Protein AF-A0A6I3FVZ5-F1 (afdb_monomer)

Mean predicted aligned error: 11.3 Å

Radius of gyration: 34.39 Å; Cα contacts (8 Å, |Δi|>4): 129; chains: 1; bounding box: 72×89×91 Å

Secondary structure (DSSP, 8-state):
--------------------------------S-PPPHHHHHHHHHHHHHHHHHHHHHHHHHHHHHHHHHHHHT--S-HHHHHHHHHHHHHHHHHHHHHHHHHHHHHHHTGGGB-HHHHHHHHHHHHHHHHHHHHHTTSSEETTEE--GGG----TTTT-S---GGGGB-

Structure (mmCIF, N/CA/C/O backbone):
data_AF-A0A6I3FVZ5-F1
#
_entry.id   AF-A0A6I3FVZ5-F1
#
loop_
_atom_site.group_PDB
_atom_site.id
_atom_site.type_symbol
_atom_site.label_atom_id
_atom_site.label_alt_id
_atom_site.label_comp_id
_atom_site.label_asym_id
_atom_site.label_entity_id
_atom_site.label_seq_id
_atom_site.pdbx_PDB_ins_code
_atom_site.Cartn_x
_atom_site.Cartn_y
_atom_site.Cartn_z
_atom_site.occupancy
_atom_site.B_iso_or_equiv
_atom_site.auth_seq_id
_atom_site.auth_comp_id
_atom_site.auth_asym_id
_atom_site.auth_atom_id
_atom_site.pdbx_PDB_model_num
ATOM 1 N N . MET A 1 1 ? 46.587 -73.600 -65.437 1.00 35.72 1 MET A N 1
ATOM 2 C CA . MET A 1 1 ? 47.927 -73.764 -64.824 1.00 35.72 1 MET A CA 1
ATOM 3 C C . MET A 1 1 ? 48.457 -72.391 -64.425 1.00 35.72 1 MET A C 1
ATOM 5 O O . MET A 1 1 ? 48.369 -71.508 -65.262 1.00 35.72 1 MET A O 1
ATOM 9 N N . LYS A 1 2 ? 49.009 -72.279 -63.197 1.00 43.81 2 LYS A N 1
ATOM 10 C CA . LYS A 1 2 ? 49.799 -71.167 -62.592 1.00 43.81 2 LYS A CA 1
ATOM 11 C C . LYS A 1 2 ? 49.039 -69.837 -62.401 1.00 43.81 2 LYS A C 1
ATOM 13 O O . LYS A 1 2 ? 48.649 -69.224 -63.376 1.00 43.81 2 LYS A O 1
ATOM 18 N N . SER A 1 3 ? 48.667 -69.364 -61.204 1.00 43.59 3 SER A N 1
ATOM 19 C CA . SER A 1 3 ? 49.347 -69.221 -59.895 1.00 43.59 3 SER A CA 1
ATOM 20 C C . SER A 1 3 ? 50.668 -68.454 -59.944 1.00 43.59 3 SER A C 1
ATOM 22 O O . SER A 1 3 ? 51.649 -69.029 -60.404 1.00 43.59 3 SER A O 1
ATOM 24 N N . THR A 1 4 ? 50.650 -67.215 -59.421 1.00 45.72 4 THR A N 1
ATOM 25 C CA . THR A 1 4 ? 51.595 -66.645 -58.426 1.00 45.72 4 THR A CA 1
ATOM 26 C C . THR A 1 4 ? 51.144 -65.230 -57.997 1.00 45.72 4 THR A C 1
ATOM 28 O O . THR A 1 4 ? 51.042 -64.337 -58.831 1.00 45.72 4 THR A O 1
ATOM 31 N N . LYS A 1 5 ? 50.880 -65.028 -56.694 1.00 46.09 5 LYS A N 1
ATOM 32 C CA . LYS A 1 5 ? 51.015 -63.729 -55.973 1.00 46.09 5 LYS A CA 1
ATOM 33 C C . LYS A 1 5 ? 52.505 -63.587 -55.517 1.00 46.09 5 LYS A C 1
ATOM 35 O O . LYS A 1 5 ? 53.256 -64.489 -55.896 1.00 46.09 5 LYS A O 1
ATOM 40 N N . PRO A 1 6 ? 52.962 -62.688 -54.599 1.00 60.09 6 PRO A N 1
ATOM 41 C CA . PRO A 1 6 ? 52.433 -61.448 -53.969 1.00 60.09 6 PRO A CA 1
ATOM 42 C C . PRO A 1 6 ? 53.530 -60.330 -53.798 1.00 60.09 6 PRO A C 1
ATOM 44 O O . PRO A 1 6 ? 54.598 -60.439 -54.386 1.00 60.09 6 PRO A O 1
ATOM 47 N N . ILE A 1 7 ? 53.286 -59.357 -52.887 1.00 56.84 7 ILE A N 1
ATOM 48 C CA . ILE A 1 7 ? 54.233 -58.533 -52.061 1.00 56.84 7 ILE A CA 1
ATOM 49 C C . ILE A 1 7 ? 54.389 -57.074 -52.547 1.00 56.84 7 ILE A C 1
ATOM 51 O O . ILE A 1 7 ? 54.923 -56.837 -53.619 1.00 56.84 7 ILE A O 1
ATOM 55 N N . TYR A 1 8 ? 53.718 -56.086 -51.931 1.00 46.19 8 TYR A N 1
ATOM 56 C CA . TYR A 1 8 ? 53.975 -55.349 -50.664 1.00 46.19 8 TYR A CA 1
ATOM 57 C C . TYR A 1 8 ? 55.149 -54.356 -50.707 1.00 46.19 8 TYR A C 1
ATOM 59 O O . TYR A 1 8 ? 56.236 -54.711 -51.141 1.00 46.19 8 TYR A O 1
ATOM 67 N N . TRP A 1 9 ? 54.893 -53.187 -50.095 1.00 37.31 9 TRP A N 1
ATOM 68 C CA . TRP A 1 9 ? 55.776 -52.052 -49.766 1.00 37.31 9 TRP A CA 1
ATOM 69 C C . TRP A 1 9 ? 55.799 -50.888 -50.771 1.00 37.31 9 TRP A C 1
ATOM 71 O O . TRP A 1 9 ? 56.452 -50.952 -51.802 1.00 37.31 9 TRP A O 1
ATOM 81 N N . LEU A 1 10 ? 55.155 -49.767 -50.424 1.00 49.06 10 LEU A N 1
ATOM 82 C CA . LEU A 1 10 ? 55.806 -48.625 -49.758 1.00 49.06 10 LEU A CA 1
ATOM 83 C C . LEU A 1 10 ? 54.792 -47.472 -49.578 1.00 49.06 10 LEU A C 1
ATOM 85 O O . LEU A 1 10 ? 54.261 -46.939 -50.541 1.00 49.06 10 LEU A O 1
ATOM 89 N N . LEU A 1 11 ? 54.596 -47.095 -48.312 1.00 46.16 11 LEU A N 1
ATOM 90 C CA . LEU A 1 11 ? 54.579 -45.709 -47.829 1.00 46.16 11 LEU A CA 1
ATOM 91 C C . LEU A 1 11 ? 53.462 -44.754 -48.303 1.00 46.16 11 LEU A C 1
ATOM 93 O O . LEU A 1 11 ? 53.531 -44.132 -49.357 1.00 46.16 11 LEU A O 1
ATOM 97 N N . LEU A 1 12 ? 52.532 -44.495 -47.370 1.00 46.94 12 LEU A N 1
ATOM 98 C CA . LEU A 1 12 ? 52.094 -43.129 -47.031 1.00 46.94 12 LEU A CA 1
ATOM 99 C C . LEU A 1 12 ? 53.276 -42.143 -47.155 1.00 46.94 12 LEU A C 1
ATOM 101 O O . LEU A 1 12 ? 54.343 -42.454 -46.616 1.00 46.94 12 LEU A O 1
ATOM 105 N N . PRO A 1 13 ? 53.102 -40.940 -47.741 1.00 47.38 13 PRO A N 1
ATOM 106 C CA . PRO A 1 13 ? 52.472 -39.880 -46.946 1.00 47.38 13 PRO A CA 1
ATOM 107 C C . PRO A 1 13 ? 51.728 -38.770 -47.725 1.00 47.38 13 PRO A C 1
ATOM 109 O O . PRO A 1 13 ? 51.898 -38.572 -48.920 1.00 47.38 13 PRO A O 1
ATOM 112 N N . ALA A 1 14 ? 51.011 -37.966 -46.935 1.00 43.28 14 ALA A N 1
ATOM 113 C CA . ALA A 1 14 ? 50.827 -36.522 -47.103 1.00 43.28 14 ALA A CA 1
ATOM 114 C C . ALA A 1 14 ? 49.801 -35.986 -48.129 1.00 43.28 14 ALA A C 1
ATOM 116 O O . ALA A 1 14 ? 50.072 -35.815 -49.307 1.00 43.28 14 ALA A O 1
ATOM 117 N N . LEU A 1 15 ? 48.685 -35.540 -47.538 1.00 44.22 15 LEU A N 1
ATOM 118 C CA . LEU A 1 15 ? 48.156 -34.169 -47.613 1.00 44.22 15 LEU A CA 1
ATOM 119 C C . LEU A 1 15 ? 47.551 -33.644 -48.929 1.00 44.22 15 LEU A C 1
ATOM 121 O O . LEU A 1 15 ? 48.229 -33.402 -49.916 1.00 44.22 15 LEU A O 1
ATOM 125 N N . LEU A 1 16 ? 46.283 -33.243 -48.754 1.00 45.75 16 LEU A N 1
ATOM 126 C C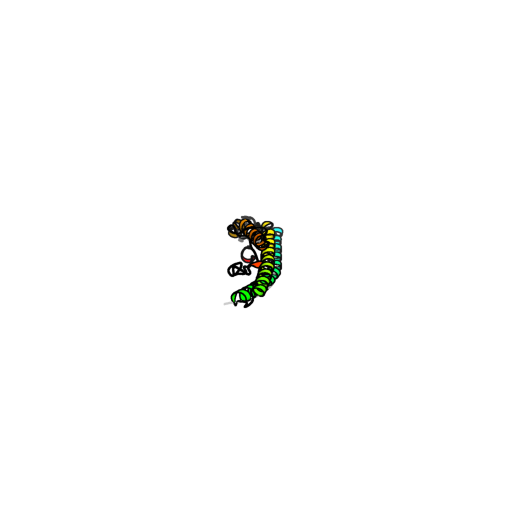A . LEU A 1 16 ? 45.606 -32.083 -49.343 1.00 45.75 16 LEU A CA 1
ATOM 127 C C . LEU A 1 16 ? 45.356 -32.105 -50.849 1.00 45.75 16 LEU A C 1
ATOM 129 O O . LEU A 1 16 ? 46.242 -31.795 -51.628 1.00 45.75 16 LEU A O 1
ATOM 133 N N . LEU A 1 17 ? 44.079 -32.265 -51.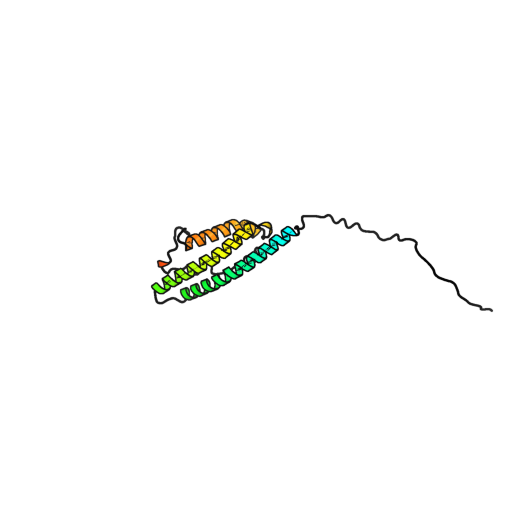214 1.00 50.22 17 LEU A N 1
ATOM 134 C CA . LEU A 1 17 ? 43.404 -31.403 -52.190 1.00 50.22 17 LEU A CA 1
ATOM 135 C C . LEU A 1 17 ? 41.874 -31.467 -51.973 1.00 50.22 17 LEU A C 1
ATOM 137 O O . LEU A 1 17 ? 41.218 -32.439 -52.328 1.00 50.22 17 LEU A O 1
ATOM 141 N N . LEU A 1 18 ? 41.373 -30.415 -51.310 1.00 48.81 18 LEU A N 1
ATOM 142 C CA . LEU A 1 18 ? 40.152 -29.633 -51.590 1.00 48.81 18 LEU A CA 1
ATOM 143 C C . LEU A 1 18 ? 38.846 -30.416 -51.852 1.00 48.81 18 LEU A C 1
ATOM 145 O O . LEU A 1 18 ? 38.656 -30.998 -52.910 1.00 48.81 18 LEU A O 1
ATOM 149 N N . SER A 1 19 ? 37.891 -30.506 -50.920 1.00 47.25 19 SER A N 1
ATOM 150 C CA . SER A 1 19 ? 36.980 -29.442 -50.442 1.00 47.25 19 SER A CA 1
ATOM 151 C C . SER A 1 19 ? 36.277 -28.645 -51.555 1.00 47.25 19 SER A C 1
ATOM 153 O O . SER A 1 19 ? 36.739 -27.580 -51.955 1.00 47.25 19 SER A O 1
ATOM 155 N N . ALA A 1 20 ? 35.104 -29.110 -51.982 1.00 54.16 20 ALA A N 1
ATOM 156 C CA . ALA A 1 20 ? 34.048 -28.260 -52.529 1.00 54.16 20 ALA A CA 1
ATOM 157 C C . ALA A 1 20 ? 32.704 -28.945 -52.263 1.00 54.16 20 ALA A C 1
ATOM 159 O O . ALA A 1 20 ? 32.342 -29.909 -52.930 1.00 54.16 20 ALA A O 1
ATOM 160 N N . GLY A 1 21 ? 31.998 -28.491 -51.228 1.00 51.75 21 GLY A N 1
ATOM 161 C CA . GLY A 1 21 ? 30.703 -29.070 -50.878 1.00 51.75 21 GLY A CA 1
ATOM 162 C C . GLY A 1 21 ? 30.166 -28.728 -49.494 1.00 51.75 21 GLY A C 1
ATOM 163 O O . GLY A 1 21 ? 29.316 -29.453 -48.999 1.00 51.75 21 GLY A O 1
ATOM 164 N N . SER A 1 22 ? 30.626 -27.659 -48.846 1.00 48.03 22 SER A N 1
ATOM 165 C CA . SER A 1 22 ? 29.863 -27.033 -47.768 1.00 48.03 22 SER A CA 1
ATOM 166 C C . SER A 1 22 ? 29.207 -25.790 -48.344 1.00 48.03 22 SER A C 1
ATOM 168 O O . SER A 1 22 ? 29.821 -24.734 -48.484 1.00 48.03 22 SER A O 1
ATOM 170 N N . ILE A 1 23 ? 27.940 -25.949 -48.726 1.00 54.31 23 ILE A N 1
ATOM 171 C CA . ILE A 1 23 ? 27.006 -24.842 -48.878 1.00 54.31 23 ILE A CA 1
ATOM 172 C C . ILE A 1 23 ? 26.913 -24.227 -47.483 1.00 54.31 23 ILE A C 1
ATOM 174 O O . ILE A 1 23 ? 26.159 -24.689 -46.629 1.00 54.31 23 ILE A O 1
ATOM 178 N N . TRP A 1 24 ? 27.755 -23.231 -47.225 1.00 49.28 24 TRP A N 1
ATOM 179 C CA . TRP A 1 24 ? 27.517 -22.278 -46.160 1.00 49.28 24 TRP A CA 1
ATOM 180 C C . TRP A 1 24 ? 26.238 -21.561 -46.563 1.00 49.28 24 TRP A C 1
ATOM 182 O O . TRP A 1 24 ? 26.263 -20.606 -47.335 1.00 49.28 24 TRP A O 1
ATOM 192 N N . GLY A 1 25 ? 25.102 -22.081 -46.098 1.00 42.78 25 GLY A N 1
ATOM 193 C CA . GLY A 1 25 ? 23.915 -21.265 -45.964 1.00 42.78 25 GLY A CA 1
ATOM 194 C C . GLY A 1 25 ? 24.345 -20.074 -45.127 1.00 42.78 25 GLY A C 1
ATOM 195 O O . GLY A 1 25 ? 24.634 -20.216 -43.940 1.00 42.78 25 GLY A O 1
ATOM 196 N N . THR A 1 26 ? 24.488 -18.921 -45.769 1.00 53.38 26 THR A N 1
ATOM 197 C CA . THR A 1 26 ? 24.598 -17.642 -45.095 1.00 53.38 26 THR A CA 1
ATOM 198 C C . THR A 1 26 ? 23.294 -17.460 -44.341 1.00 53.38 26 THR A C 1
ATOM 200 O O . THR A 1 26 ? 22.308 -16.940 -44.860 1.00 53.38 26 THR A O 1
ATOM 203 N N . VAL A 1 27 ? 23.270 -17.944 -43.100 1.00 51.38 27 VAL A N 1
ATOM 204 C CA . VAL A 1 27 ? 22.297 -17.499 -42.116 1.00 51.38 27 VAL A CA 1
ATOM 205 C C . VAL A 1 27 ? 22.636 -16.032 -41.906 1.00 51.38 27 VAL A C 1
ATOM 207 O O . VAL A 1 27 ? 23.514 -15.677 -41.123 1.00 51.38 27 VAL A O 1
ATOM 210 N N . HIS A 1 28 ? 22.015 -15.174 -42.709 1.00 52.22 28 HIS A N 1
ATOM 211 C CA . HIS A 1 28 ? 21.989 -13.753 -42.447 1.00 52.22 28 HIS A CA 1
ATOM 212 C C . HIS A 1 28 ? 21.248 -13.594 -41.121 1.00 52.22 28 HIS A C 1
ATOM 214 O O . HIS A 1 28 ? 20.020 -13.559 -41.084 1.00 52.22 28 HIS A O 1
ATOM 220 N N . PHE A 1 29 ? 22.006 -13.538 -40.022 1.00 55.09 29 PHE A N 1
ATOM 221 C CA . PHE A 1 29 ? 21.556 -12.913 -38.789 1.00 55.09 29 PHE A CA 1
ATOM 222 C C . PHE A 1 29 ? 21.275 -11.456 -39.137 1.00 55.09 29 PHE A C 1
ATOM 224 O O . PHE A 1 29 ? 22.150 -10.597 -39.086 1.00 55.09 29 PHE A O 1
ATOM 231 N N . TYR A 1 30 ? 20.052 -11.189 -39.575 1.00 49.47 30 TYR A N 1
ATOM 232 C CA . TYR A 1 30 ? 19.480 -9.864 -39.468 1.00 49.47 30 TYR A CA 1
ATOM 233 C C . TYR A 1 30 ? 19.411 -9.594 -37.959 1.00 49.47 30 TYR A C 1
ATOM 235 O O . TYR A 1 30 ? 18.720 -10.354 -37.275 1.00 49.47 30 TYR A O 1
ATOM 243 N N . PRO A 1 31 ? 20.109 -8.591 -37.391 1.00 51.81 31 PRO A N 1
ATOM 244 C CA . PRO A 1 31 ? 19.843 -8.167 -36.025 1.00 51.81 31 PRO A CA 1
ATOM 245 C C . PRO A 1 31 ? 18.495 -7.441 -36.053 1.00 51.81 31 PRO A C 1
ATOM 247 O O . PRO A 1 31 ? 18.401 -6.217 -36.086 1.00 51.81 31 PRO A O 1
ATOM 250 N N . GLY A 1 32 ? 17.428 -8.223 -36.176 1.00 53.44 32 GLY A N 1
ATOM 251 C CA . GLY A 1 32 ? 16.063 -7.758 -36.093 1.00 53.44 32 GLY A CA 1
ATOM 252 C C . GLY A 1 32 ? 15.739 -7.496 -34.631 1.00 53.44 32 GLY A C 1
ATOM 253 O O . GLY A 1 32 ? 15.568 -8.439 -33.872 1.00 53.44 32 GLY A O 1
ATOM 254 N N . GLN A 1 33 ? 15.630 -6.209 -34.301 1.00 54.31 33 GLN A N 1
ATOM 255 C CA . GLN A 1 33 ? 14.980 -5.635 -33.119 1.00 54.31 33 GLN A CA 1
ATOM 256 C C . GLN A 1 33 ? 15.688 -5.823 -31.761 1.00 54.31 33 GLN A C 1
ATOM 258 O O . GLN A 1 33 ? 15.611 -6.861 -31.118 1.00 54.31 33 GLN A O 1
ATOM 263 N N . ASN A 1 34 ? 16.316 -4.729 -31.308 1.00 62.59 34 ASN A N 1
ATOM 264 C CA . ASN A 1 34 ? 16.408 -4.256 -29.918 1.00 62.59 34 ASN A CA 1
ATOM 265 C C . ASN A 1 34 ? 16.504 -5.336 -28.823 1.00 62.59 34 ASN A C 1
ATOM 267 O O . ASN A 1 34 ? 15.631 -5.423 -27.961 1.00 62.59 34 ASN A O 1
ATOM 271 N N . SER A 1 35 ? 17.576 -6.133 -28.811 1.00 69.75 35 SER A N 1
ATOM 272 C CA . SER A 1 35 ? 17.929 -6.849 -27.580 1.00 69.75 35 SER A CA 1
ATOM 273 C C . SER A 1 35 ? 18.299 -5.819 -26.505 1.00 69.75 35 SER A C 1
ATOM 275 O O . SER A 1 35 ? 19.068 -4.904 -26.821 1.00 69.75 35 SER A O 1
ATOM 277 N N . PRO A 1 36 ? 17.757 -5.921 -25.277 1.00 78.00 36 PRO A N 1
ATOM 278 C CA . PRO A 1 36 ? 18.074 -4.971 -24.220 1.00 78.00 36 PRO A CA 1
ATOM 279 C C . PRO A 1 36 ? 19.580 -4.969 -23.950 1.00 78.00 36 PRO A C 1
ATOM 281 O O . PRO A 1 36 ? 20.238 -6.013 -24.005 1.00 78.00 36 PRO A O 1
ATOM 284 N N . SER A 1 37 ? 20.138 -3.788 -23.689 1.00 85.81 37 SER A N 1
ATOM 285 C CA . SER A 1 37 ? 21.543 -3.670 -23.309 1.00 85.81 37 SER A CA 1
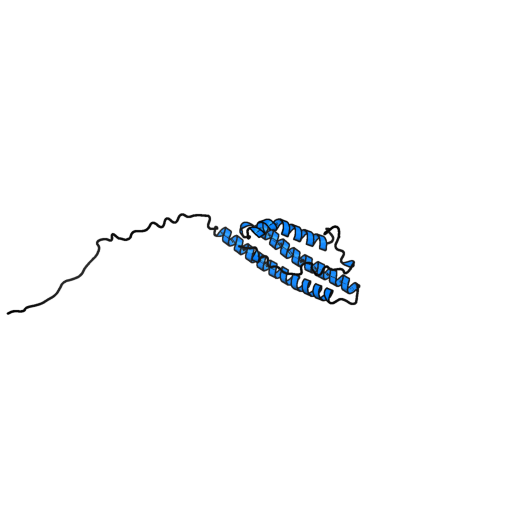ATOM 286 C C . SER A 1 37 ? 21.786 -4.366 -21.967 1.00 85.81 37 SER A C 1
ATOM 288 O O . SER A 1 37 ? 20.882 -4.510 -21.145 1.00 85.81 37 SER A O 1
ATOM 290 N N . ALA A 1 38 ? 23.036 -4.753 -21.699 1.00 89.06 38 ALA A N 1
ATOM 291 C CA . ALA A 1 38 ? 23.402 -5.302 -20.393 1.00 89.06 38 ALA A CA 1
ATOM 292 C C . ALA A 1 38 ? 23.055 -4.340 -19.238 1.00 89.06 38 ALA A C 1
ATOM 294 O O . ALA A 1 38 ? 22.660 -4.797 -18.171 1.00 89.06 38 ALA A O 1
ATOM 295 N N . SER A 1 39 ? 23.144 -3.022 -19.466 1.00 89.56 39 SER A N 1
ATOM 296 C CA . SER A 1 39 ? 22.742 -2.013 -18.478 1.00 89.56 39 SER A CA 1
ATOM 297 C C . SER A 1 39 ? 21.236 -2.030 -18.212 1.00 89.56 39 SER A C 1
ATOM 299 O O . SER A 1 39 ? 20.841 -2.059 -17.057 1.00 89.56 39 SER A O 1
ATOM 301 N N . GLN A 1 40 ? 20.403 -2.112 -19.255 1.00 89.25 40 GLN A N 1
ATOM 302 C CA . GLN A 1 40 ? 18.944 -2.194 -19.112 1.00 89.25 40 GLN A CA 1
ATOM 303 C C . GLN A 1 40 ? 18.515 -3.466 -18.375 1.00 89.25 40 GLN A C 1
ATOM 305 O O . GLN A 1 40 ? 17.601 -3.442 -17.557 1.00 89.25 40 GLN A O 1
ATOM 310 N N . VAL A 1 41 ? 19.183 -4.592 -18.644 1.00 92.75 41 VAL A N 1
ATOM 311 C CA . VAL A 1 41 ? 18.931 -5.839 -17.908 1.00 92.75 41 VAL A CA 1
ATOM 312 C C . VAL A 1 41 ? 19.294 -5.675 -16.431 1.00 92.75 41 VAL A C 1
ATOM 314 O O . VAL A 1 41 ? 18.530 -6.111 -15.571 1.00 92.75 41 VAL A O 1
ATOM 317 N N . GLN A 1 42 ? 20.427 -5.034 -16.131 1.00 95.56 42 GLN A N 1
ATOM 318 C CA . GLN A 1 42 ? 20.864 -4.806 -14.755 1.00 95.56 42 GLN A CA 1
ATOM 319 C C . GLN A 1 42 ? 19.910 -3.878 -13.992 1.00 95.56 42 GLN A C 1
ATOM 321 O O . GLN A 1 42 ? 19.530 -4.213 -12.877 1.00 95.56 42 GLN A O 1
ATOM 326 N N . GLU A 1 43 ? 19.447 -2.789 -14.607 1.00 95.75 43 GLU A N 1
ATOM 327 C CA . GLU A 1 43 ? 18.455 -1.876 -14.017 1.00 95.75 43 GLU A CA 1
ATOM 328 C C . GLU A 1 43 ? 17.181 -2.620 -13.580 1.00 95.75 43 GLU A C 1
ATOM 330 O O . GLU A 1 43 ? 16.682 -2.419 -12.475 1.00 95.75 43 GLU A O 1
ATOM 335 N N . CYS A 1 44 ? 16.683 -3.556 -14.394 1.00 97.31 44 CYS A N 1
ATOM 336 C CA . CYS A 1 44 ? 15.511 -4.350 -14.019 1.00 97.31 44 CYS A CA 1
ATOM 337 C C . CYS A 1 44 ? 15.792 -5.373 -12.906 1.00 97.31 44 CYS A C 1
ATOM 339 O O . CYS A 1 44 ? 14.900 -5.676 -12.109 1.00 97.31 44 CYS A O 1
ATOM 341 N N . ILE A 1 45 ? 17.015 -5.905 -12.823 1.00 97.56 45 ILE A N 1
ATOM 342 C CA . ILE A 1 45 ? 17.442 -6.776 -11.715 1.00 97.56 45 ILE A CA 1
ATOM 343 C C . ILE A 1 45 ? 17.530 -5.977 -10.410 1.00 97.56 45 ILE A C 1
ATOM 345 O O . ILE A 1 45 ? 17.092 -6.463 -9.360 1.00 97.56 45 ILE A O 1
ATOM 349 N N . ASP A 1 46 ? 18.061 -4.760 -10.478 1.00 98.12 46 ASP A N 1
ATOM 350 C CA . ASP A 1 46 ? 18.209 -3.870 -9.331 1.00 98.12 46 ASP A CA 1
ATOM 351 C C . ASP A 1 46 ? 16.832 -3.428 -8.822 1.00 98.12 46 ASP A C 1
ATOM 353 O O . ASP A 1 46 ? 16.551 -3.589 -7.632 1.00 98.12 46 ASP A O 1
ATOM 357 N N . LEU A 1 47 ? 15.922 -3.028 -9.723 1.00 98.50 47 LEU A N 1
ATOM 358 C CA . LEU A 1 47 ? 14.520 -2.755 -9.388 1.00 98.50 47 LEU A CA 1
ATOM 359 C C . LEU A 1 47 ? 13.866 -3.961 -8.709 1.00 98.50 47 LEU A C 1
ATOM 361 O O . LEU A 1 47 ? 13.248 -3.825 -7.658 1.00 98.50 47 LEU A O 1
ATOM 365 N N . LYS A 1 48 ? 14.001 -5.164 -9.279 1.00 98.50 48 LYS A N 1
ATOM 366 C CA . LYS A 1 48 ? 13.416 -6.375 -8.687 1.00 98.50 48 LYS A CA 1
ATOM 367 C C . LYS A 1 48 ? 13.941 -6.627 -7.274 1.00 98.50 48 LYS A C 1
ATOM 369 O O . LYS A 1 48 ? 13.177 -7.014 -6.394 1.00 98.50 48 LYS A O 1
ATOM 374 N N . SER A 1 49 ? 15.235 -6.412 -7.059 1.00 98.50 49 SER A N 1
ATOM 375 C CA . SER A 1 49 ? 15.868 -6.569 -5.748 1.00 98.50 49 SER A CA 1
ATOM 376 C C . SER A 1 49 ? 15.369 -5.519 -4.755 1.00 98.50 49 SER A C 1
ATOM 378 O O . SER A 1 49 ? 15.087 -5.856 -3.606 1.00 98.50 49 SER A O 1
ATOM 380 N N . PHE A 1 50 ? 15.206 -4.271 -5.199 1.00 98.69 50 PHE A N 1
ATOM 381 C CA . PHE A 1 50 ? 14.589 -3.207 -4.411 1.00 98.69 50 PHE A CA 1
ATOM 382 C C . PHE A 1 50 ? 13.162 -3.578 -3.993 1.00 98.69 50 PHE A C 1
ATOM 384 O O . PHE A 1 50 ? 12.861 -3.560 -2.802 1.00 98.69 50 PHE A O 1
ATOM 391 N N . VAL A 1 51 ? 12.321 -4.004 -4.946 1.00 98.62 51 VAL A N 1
ATOM 392 C CA . VAL A 1 51 ? 10.932 -4.415 -4.681 1.00 98.62 51 VAL A CA 1
ATOM 393 C C . VAL A 1 51 ? 10.885 -5.536 -3.646 1.00 98.62 51 VAL A C 1
ATOM 395 O O . VAL A 1 51 ? 10.163 -5.417 -2.667 1.00 98.62 51 VAL A O 1
ATOM 398 N N . LEU A 1 52 ? 11.696 -6.590 -3.794 1.00 98.50 52 LEU A N 1
ATOM 399 C CA . LEU A 1 52 ? 11.735 -7.692 -2.821 1.00 98.50 52 LEU A CA 1
ATOM 400 C C . LEU A 1 52 ? 12.129 -7.234 -1.407 1.00 98.50 52 LEU A C 1
ATOM 402 O O . LEU A 1 52 ? 11.602 -7.750 -0.421 1.00 98.50 52 LEU A O 1
ATOM 406 N N . ASN A 1 53 ? 13.062 -6.287 -1.297 1.00 98.50 53 ASN A N 1
ATOM 407 C CA . ASN A 1 53 ? 13.506 -5.768 -0.005 1.00 98.50 53 ASN A CA 1
ATOM 408 C C . ASN A 1 53 ? 12.434 -4.898 0.659 1.00 98.50 53 ASN A C 1
ATOM 410 O O . ASN A 1 53 ? 12.180 -5.061 1.853 1.00 98.50 53 ASN A O 1
ATOM 414 N N . GLU A 1 54 ? 11.786 -4.011 -0.096 1.00 98.38 54 GLU A N 1
ATOM 415 C CA . GLU A 1 54 ? 10.671 -3.218 0.425 1.00 98.38 54 GLU A CA 1
ATOM 416 C C . GLU A 1 54 ? 9.471 -4.108 0.768 1.00 98.38 54 GLU A C 1
ATOM 418 O O . GLU A 1 54 ? 8.907 -3.965 1.849 1.00 98.38 54 GLU A O 1
ATOM 423 N N . GLU A 1 55 ? 9.147 -5.118 -0.043 1.00 97.81 55 GLU A N 1
ATOM 424 C CA . GLU A 1 55 ? 8.078 -6.076 0.267 1.00 97.81 55 GLU A CA 1
ATOM 425 C C . GLU A 1 55 ? 8.340 -6.859 1.561 1.00 97.81 55 GLU A C 1
ATOM 427 O O . GLU A 1 55 ? 7.408 -7.176 2.301 1.00 97.81 55 GLU A O 1
ATOM 432 N N . LEU A 1 56 ? 9.598 -7.146 1.906 1.00 97.62 56 LEU A N 1
ATOM 433 C CA . LEU A 1 56 ? 9.928 -7.750 3.199 1.00 97.62 56 LEU A CA 1
ATOM 434 C C . LEU A 1 56 ? 9.551 -6.827 4.373 1.00 97.62 56 LEU A C 1
ATOM 436 O O . LEU A 1 56 ? 9.106 -7.299 5.423 1.00 97.62 56 LEU A O 1
ATOM 440 N N . ILE A 1 57 ? 9.714 -5.514 4.201 1.00 96.69 57 ILE A N 1
ATOM 441 C CA . ILE A 1 57 ? 9.331 -4.502 5.192 1.00 96.69 57 ILE A CA 1
ATOM 442 C C . ILE A 1 57 ? 7.802 -4.376 5.233 1.00 96.69 57 ILE A C 1
ATOM 444 O O . ILE A 1 57 ? 7.205 -4.533 6.304 1.00 96.69 57 ILE A O 1
ATOM 448 N N . GLY A 1 58 ? 7.173 -4.154 4.076 1.00 97.31 58 GLY A N 1
ATOM 449 C CA . GLY A 1 58 ? 5.729 -3.988 3.927 1.00 97.31 58 GLY A CA 1
ATOM 450 C C . GLY A 1 58 ? 4.940 -5.206 4.406 1.00 97.31 58 GLY A C 1
ATOM 451 O O . GLY A 1 58 ? 4.024 -5.063 5.209 1.00 97.31 58 GLY A O 1
ATOM 452 N N . SER A 1 59 ? 5.337 -6.424 4.030 1.00 97.38 59 SER A N 1
ATOM 453 C CA . SER A 1 59 ? 4.656 -7.660 4.454 1.00 97.38 59 SER A CA 1
ATOM 454 C C . SER A 1 59 ? 4.709 -7.883 5.968 1.00 97.38 59 SER A C 1
ATOM 456 O O . SER A 1 59 ? 3.737 -8.351 6.567 1.00 97.38 59 SER A O 1
ATOM 458 N N . LYS A 1 60 ? 5.812 -7.502 6.626 1.00 97.81 60 LYS A N 1
ATOM 459 C CA 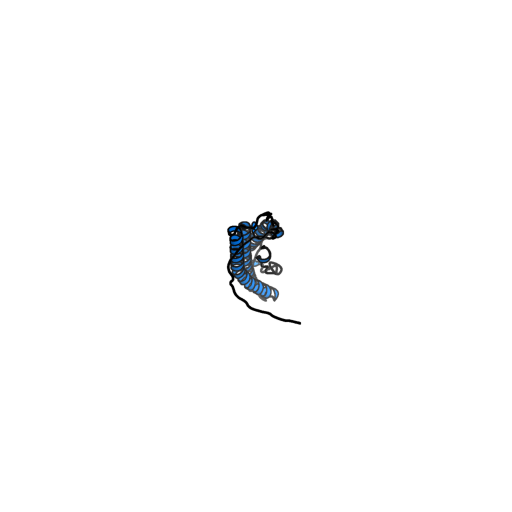. LYS A 1 60 ? 5.920 -7.561 8.089 1.00 97.81 60 LYS A CA 1
ATOM 460 C C . LYS A 1 60 ? 4.935 -6.599 8.752 1.00 97.81 60 LYS A C 1
ATOM 462 O O . LYS A 1 60 ? 4.280 -6.983 9.720 1.00 97.81 60 LYS A O 1
ATOM 467 N N . LYS A 1 61 ? 4.823 -5.375 8.231 1.00 97.88 61 LYS A N 1
ATOM 468 C CA . LYS A 1 61 ? 3.854 -4.371 8.692 1.00 97.88 61 LYS A CA 1
ATOM 469 C C . LYS A 1 61 ? 2.419 -4.826 8.437 1.00 97.88 61 LYS A C 1
ATOM 471 O O . LYS A 1 61 ? 1.594 -4.791 9.347 1.00 97.88 61 LYS A O 1
ATOM 476 N N . TRP A 1 62 ? 2.161 -5.391 7.261 1.00 98.25 62 TRP A N 1
ATOM 477 C CA . TRP A 1 62 ? 0.858 -5.926 6.885 1.00 98.25 62 TRP A CA 1
ATOM 478 C C . TRP A 1 62 ? 0.427 -7.077 7.792 1.00 98.25 62 TRP A C 1
ATOM 480 O O . TRP A 1 62 ? -0.726 -7.143 8.200 1.00 98.25 62 TRP A O 1
ATOM 490 N N . SER A 1 63 ? 1.352 -7.954 8.186 1.00 98.12 63 SER A N 1
ATOM 491 C CA . SER A 1 63 ? 1.059 -9.040 9.125 1.00 98.12 63 SER A CA 1
ATOM 492 C C . SER A 1 63 ? 0.564 -8.522 10.484 1.00 98.12 63 SER A C 1
ATOM 494 O O . SER A 1 63 ? -0.391 -9.066 11.044 1.00 98.12 63 SER A O 1
ATOM 496 N N . VAL A 1 64 ? 1.178 -7.450 11.002 1.00 98.19 64 VAL A N 1
ATOM 497 C CA . VAL A 1 64 ? 0.750 -6.801 12.254 1.00 98.19 64 VAL A CA 1
ATOM 498 C C . VAL A 1 64 ? -0.604 -6.122 12.064 1.00 98.19 64 VAL A C 1
ATOM 500 O O . VAL A 1 64 ? -1.531 -6.400 12.823 1.00 98.19 64 VAL A O 1
ATOM 503 N N . TYR A 1 65 ? -0.731 -5.309 11.014 1.00 98.19 65 TYR A N 1
ATOM 504 C CA . TYR A 1 65 ? -1.975 -4.664 10.604 1.00 98.19 65 TYR A CA 1
ATOM 505 C C . TYR A 1 65 ? -3.144 -5.660 10.539 1.00 98.19 65 TYR A C 1
ATOM 507 O O . TYR A 1 65 ? -4.155 -5.492 11.219 1.00 98.19 65 TYR A O 1
ATOM 515 N N . HIS A 1 66 ? -2.980 -6.742 9.779 1.00 97.56 66 HIS A N 1
ATOM 516 C CA . HIS A 1 66 ? -4.012 -7.744 9.552 1.00 97.56 66 HIS A CA 1
ATOM 517 C C . HIS A 1 66 ? -4.375 -8.471 10.854 1.00 97.56 66 HIS A C 1
ATOM 519 O O . HIS A 1 66 ? -5.549 -8.681 11.149 1.00 97.56 66 HIS A O 1
ATOM 525 N N . SER A 1 67 ? -3.381 -8.786 11.694 1.00 96.88 67 SER A N 1
ATOM 526 C CA . SER A 1 67 ? -3.620 -9.338 13.033 1.00 96.88 67 SER A CA 1
ATOM 527 C C . SER A 1 67 ? -4.483 -8.412 13.897 1.00 96.88 67 SER A C 1
ATOM 529 O O . SER A 1 67 ? -5.376 -8.879 14.606 1.00 96.88 67 SER A O 1
ATOM 531 N N . ASP A 1 68 ? -4.239 -7.104 13.845 1.00 97.44 68 ASP A N 1
ATOM 532 C CA . ASP A 1 68 ? -4.997 -6.117 14.610 1.00 97.44 68 ASP A CA 1
ATOM 533 C C . ASP A 1 68 ? -6.409 -5.889 14.050 1.00 97.44 68 ASP A C 1
ATOM 535 O O . ASP A 1 68 ? -7.350 -5.754 14.837 1.00 97.44 68 ASP A O 1
ATOM 539 N N . VAL A 1 69 ? -6.598 -5.954 12.728 1.00 97.12 69 VAL A N 1
ATOM 540 C CA . VAL A 1 69 ? -7.932 -5.960 12.099 1.00 97.12 69 VAL A CA 1
ATOM 541 C C . VAL A 1 69 ? -8.741 -7.180 12.533 1.00 97.12 69 VAL A C 1
ATOM 543 O O . VAL A 1 69 ? -9.887 -7.031 12.949 1.00 97.12 69 VAL A O 1
ATOM 546 N N . LEU A 1 70 ? -8.142 -8.374 12.555 1.00 95.38 70 LEU A N 1
ATOM 547 C CA . LEU A 1 70 ? -8.825 -9.574 13.051 1.00 95.38 70 LEU A CA 1
ATOM 548 C C . LEU A 1 70 ? -9.232 -9.423 14.525 1.00 95.38 70 LEU A C 1
ATOM 550 O O . LEU A 1 70 ? -10.344 -9.785 14.911 1.00 95.38 70 LEU A O 1
ATOM 554 N N . LYS A 1 71 ? -8.375 -8.829 15.369 1.00 94.69 71 LYS A N 1
ATOM 555 C CA . LYS A 1 71 ? -8.745 -8.512 16.762 1.00 94.69 71 LYS A CA 1
ATOM 556 C C . LYS A 1 71 ? -9.921 -7.538 16.822 1.00 94.69 71 LYS A C 1
ATOM 558 O O . LYS A 1 71 ? -10.801 -7.714 17.664 1.00 94.69 71 LYS A O 1
ATOM 563 N N . TYR A 1 72 ? -9.945 -6.531 15.951 1.00 95.44 72 TYR A N 1
ATOM 564 C CA . TYR A 1 72 ? -11.050 -5.582 15.857 1.00 95.44 72 TYR A CA 1
ATOM 565 C C . TYR A 1 72 ? -12.366 -6.286 15.495 1.00 95.44 72 TYR A C 1
ATOM 567 O O . TYR A 1 72 ? -13.364 -6.085 16.187 1.00 95.44 72 TYR A O 1
ATOM 575 N N . GLU A 1 73 ? -12.347 -7.176 14.499 1.00 93.38 73 GLU A N 1
ATOM 576 C CA . GLU A 1 73 ? -13.511 -7.960 14.059 1.00 93.38 73 GLU A CA 1
ATOM 577 C C . GLU A 1 73 ? -14.060 -8.890 15.142 1.00 93.38 73 GLU A C 1
ATOM 579 O O . GLU A 1 73 ? -15.275 -9.020 15.290 1.00 93.38 73 GLU A O 1
ATOM 584 N N . THR A 1 74 ? -13.186 -9.495 15.955 1.00 91.06 74 THR A N 1
ATOM 585 C CA . THR A 1 74 ? -13.626 -10.337 17.085 1.00 91.06 74 THR A CA 1
ATOM 586 C C . THR A 1 74 ? -14.328 -9.553 18.200 1.00 91.06 74 THR A C 1
ATOM 588 O O . THR A 1 74 ? -14.968 -10.156 19.063 1.00 91.06 74 THR A O 1
ATOM 591 N N . GLY A 1 75 ? -14.254 -8.219 18.167 1.00 83.75 75 GLY A N 1
ATOM 592 C CA . GLY A 1 75 ? -14.936 -7.320 19.086 1.00 83.75 75 GLY A CA 1
ATOM 593 C C . GLY A 1 75 ? -14.183 -7.113 20.401 1.00 83.75 75 GLY A C 1
ATOM 594 O O . GLY A 1 75 ? -13.887 -8.041 21.152 1.00 83.75 75 GLY A O 1
ATOM 595 N N . LEU A 1 76 ? -13.925 -5.847 20.738 1.00 83.81 76 LEU A N 1
ATOM 596 C CA . LEU A 1 76 ? -13.452 -5.451 22.064 1.00 83.81 76 LEU A CA 1
ATOM 597 C C . LEU A 1 76 ? -14.629 -4.968 22.915 1.00 83.81 76 LEU A C 1
ATOM 599 O O . LEU A 1 76 ? -15.416 -4.126 22.496 1.00 83.81 76 LEU A O 1
ATOM 603 N N . SER A 1 77 ? -14.710 -5.438 24.160 1.00 80.62 77 SER A N 1
ATOM 604 C CA . SER A 1 77 ? -15.782 -5.065 25.097 1.00 80.62 77 SER A CA 1
ATOM 605 C C . SER A 1 77 ? -15.718 -3.613 25.595 1.00 80.62 77 SER A C 1
ATOM 607 O O . SER A 1 77 ? -16.638 -3.144 26.261 1.00 80.62 77 SER A O 1
ATOM 609 N N . ASN A 1 78 ? -14.632 -2.890 25.311 1.00 91.88 78 ASN A N 1
ATOM 610 C CA . ASN A 1 78 ? -14.362 -1.560 25.847 1.00 91.88 78 ASN A CA 1
ATOM 611 C C . ASN A 1 78 ? -14.057 -0.568 24.718 1.00 91.88 78 ASN A C 1
ATOM 613 O O . ASN A 1 78 ? -13.052 -0.713 24.024 1.00 91.88 78 ASN A O 1
ATOM 617 N N . LYS A 1 79 ? -14.867 0.495 24.623 1.00 90.81 79 LYS A N 1
ATOM 618 C CA . LYS A 1 79 ? -14.745 1.548 23.604 1.00 90.81 79 LYS A CA 1
ATOM 619 C C . LYS A 1 79 ? -13.369 2.226 23.574 1.00 90.81 79 LYS A C 1
ATOM 621 O O . LYS A 1 79 ? -12.836 2.460 22.496 1.00 90.81 79 LYS A O 1
ATOM 626 N N . ASN A 1 80 ? -12.760 2.507 24.727 1.00 95.00 80 ASN A N 1
ATOM 627 C CA . ASN A 1 80 ? -11.431 3.128 24.777 1.00 95.00 80 ASN A CA 1
ATOM 628 C C . ASN A 1 80 ? -10.356 2.185 24.226 1.00 95.00 80 ASN A C 1
ATOM 630 O O . ASN A 1 80 ? -9.445 2.633 23.535 1.00 95.00 80 ASN A O 1
ATOM 634 N N . ARG A 1 81 ? -10.475 0.876 24.486 1.00 94.75 81 ARG A N 1
ATOM 635 C CA . ARG A 1 81 ? -9.569 -0.125 23.901 1.00 94.75 81 ARG A CA 1
ATOM 636 C C . ARG A 1 81 ? -9.755 -0.219 22.388 1.00 94.75 81 ARG A C 1
ATOM 638 O O . ARG A 1 81 ? -8.759 -0.318 21.685 1.00 94.75 81 ARG A O 1
ATOM 645 N N . THR A 1 82 ? -10.991 -0.124 21.897 1.00 95.50 82 THR A N 1
ATOM 646 C CA . THR A 1 82 ? -11.281 -0.070 20.457 1.00 95.50 82 THR A CA 1
ATOM 647 C C . THR A 1 82 ? -10.639 1.144 19.796 1.00 95.50 82 THR A C 1
ATOM 649 O O . THR A 1 82 ? -9.983 0.995 18.775 1.00 95.50 82 THR A O 1
ATOM 652 N N . ILE A 1 83 ? -10.749 2.332 20.397 1.00 96.81 83 ILE A N 1
ATOM 653 C CA . ILE A 1 83 ? -10.114 3.554 19.876 1.00 96.81 83 ILE A CA 1
ATOM 654 C C . ILE A 1 83 ? -8.591 3.398 19.795 1.00 96.81 83 ILE A C 1
ATOM 656 O O . ILE A 1 83 ? -7.985 3.756 18.789 1.00 96.81 83 ILE A O 1
ATOM 660 N N . VAL A 1 84 ? -7.960 2.853 20.841 1.00 97.19 84 VAL A N 1
ATOM 661 C CA . VAL A 1 84 ? -6.511 2.591 20.832 1.00 97.19 84 VAL A CA 1
ATOM 662 C C . VAL A 1 84 ? -6.142 1.599 19.729 1.00 97.19 8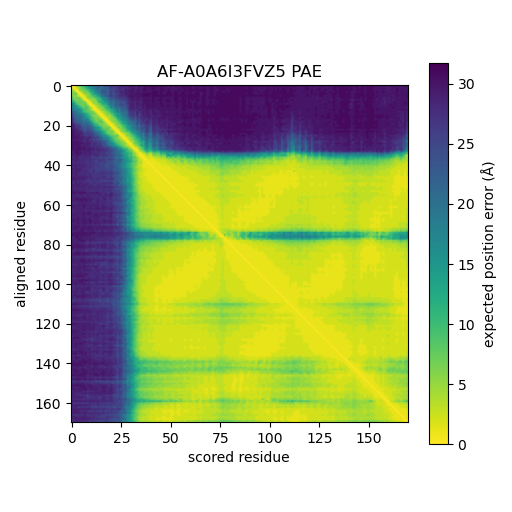4 VAL A C 1
ATOM 664 O O . VAL A 1 84 ? -5.183 1.842 19.004 1.00 97.19 84 VAL A O 1
ATOM 667 N N . LEU A 1 85 ? -6.917 0.523 19.565 1.00 97.50 85 LEU A N 1
ATOM 668 C CA . LEU A 1 85 ? -6.684 -0.462 18.511 1.00 97.50 85 LEU A CA 1
ATOM 669 C C . LEU A 1 85 ? -6.813 0.158 17.113 1.00 97.50 85 LEU A C 1
ATOM 671 O O . LEU A 1 85 ? -5.936 -0.050 16.290 1.00 97.50 85 LEU A O 1
ATOM 675 N N . VAL A 1 86 ? -7.837 0.976 16.856 1.00 97.56 86 VAL A N 1
ATOM 676 C CA . VAL A 1 86 ? -8.013 1.650 15.556 1.00 97.56 86 VAL A CA 1
ATOM 677 C C . VAL A 1 86 ? -6.850 2.590 15.234 1.00 97.56 86 VAL A C 1
ATOM 679 O O . VAL A 1 86 ? -6.422 2.653 14.085 1.00 97.56 86 VAL A O 1
ATOM 682 N N . LYS A 1 87 ? -6.277 3.274 16.232 1.00 98.19 87 LYS A N 1
ATOM 683 C CA . LYS A 1 87 ? -5.060 4.084 16.035 1.00 98.19 87 LYS A CA 1
ATOM 684 C C . LYS A 1 87 ? -3.854 3.233 15.635 1.00 98.19 87 LYS A C 1
ATOM 686 O O . LYS A 1 87 ? -3.085 3.656 14.779 1.00 98.19 87 LYS A O 1
ATOM 691 N N . LEU A 1 88 ? -3.696 2.052 16.237 1.00 97.88 88 LEU A N 1
ATOM 692 C CA . LEU A 1 88 ? -2.629 1.111 15.881 1.00 97.88 88 LEU A CA 1
ATOM 693 C C . LEU A 1 88 ? -2.830 0.555 14.469 1.00 97.88 88 LEU A C 1
ATOM 695 O O . LEU A 1 88 ? -1.908 0.622 13.664 1.00 97.88 88 LEU A O 1
ATOM 699 N N . ILE A 1 89 ? -4.050 0.113 14.144 1.00 98.25 89 ILE A N 1
ATOM 700 C CA . ILE A 1 89 ? -4.414 -0.367 12.806 1.00 98.25 89 ILE A CA 1
ATOM 701 C C . ILE A 1 89 ? -4.087 0.695 11.749 1.00 98.25 89 ILE A C 1
ATOM 703 O O . ILE A 1 89 ? -3.402 0.392 10.777 1.00 98.25 89 ILE A O 1
ATOM 707 N N . ALA A 1 90 ? -4.520 1.943 11.954 1.00 98.12 90 ALA A N 1
ATOM 708 C CA . ALA A 1 90 ? -4.235 3.034 11.025 1.00 98.12 90 ALA A CA 1
ATOM 709 C C . ALA A 1 90 ? -2.727 3.290 10.874 1.00 98.12 90 ALA A C 1
ATOM 711 O O . ALA A 1 90 ? -2.245 3.457 9.758 1.00 98.12 90 ALA A O 1
ATOM 712 N N . SER A 1 91 ? -1.976 3.282 11.980 1.00 98.25 91 SER A N 1
ATOM 713 C CA . SER A 1 91 ? -0.524 3.479 11.955 1.00 98.25 91 SER A CA 1
ATOM 714 C C . SER A 1 91 ? 0.200 2.389 11.163 1.00 98.25 91 SER A C 1
ATOM 716 O O . SER A 1 91 ? 1.091 2.707 10.382 1.00 98.25 91 SER A O 1
ATOM 718 N N . GLU A 1 92 ? -0.164 1.118 11.347 1.00 98.19 92 GLU A N 1
ATOM 719 C CA . GLU A 1 92 ? 0.460 0.018 10.601 1.00 98.19 92 GLU A CA 1
ATOM 720 C C . GLU A 1 92 ? 0.018 0.019 9.131 1.00 98.19 92 GLU A C 1
ATOM 722 O O . GLU A 1 92 ? 0.842 -0.221 8.254 1.00 98.19 92 GLU A O 1
ATOM 727 N N . ALA A 1 93 ? -1.240 0.366 8.836 1.00 98.12 93 ALA A N 1
ATOM 728 C CA . ALA A 1 93 ? -1.719 0.527 7.463 1.00 98.12 93 ALA A CA 1
ATOM 729 C C . ALA A 1 93 ? -0.948 1.621 6.705 1.00 98.12 93 ALA A C 1
ATOM 731 O O . ALA A 1 93 ? -0.553 1.407 5.562 1.00 98.12 93 ALA A O 1
ATOM 732 N N . ILE A 1 94 ? -0.685 2.767 7.347 1.00 98.38 94 ILE A N 1
ATOM 733 C CA . ILE A 1 94 ? 0.139 3.840 6.768 1.00 98.38 94 ILE A CA 1
ATOM 734 C C . ILE A 1 94 ? 1.535 3.317 6.415 1.00 98.38 94 ILE A C 1
ATOM 736 O O . ILE A 1 94 ? 2.030 3.597 5.331 1.00 98.38 94 ILE A O 1
ATOM 740 N N . GLU A 1 95 ? 2.162 2.539 7.295 1.00 98.38 95 GLU A N 1
ATOM 741 C CA . GLU A 1 95 ? 3.509 1.997 7.069 1.00 98.38 95 GLU A CA 1
ATOM 742 C C . GLU A 1 95 ? 3.558 0.992 5.909 1.00 98.38 95 GLU A C 1
ATOM 744 O O . GLU A 1 95 ? 4.522 0.985 5.139 1.00 98.38 95 GLU A O 1
ATOM 749 N N . VAL A 1 96 ? 2.512 0.173 5.746 1.00 98.19 96 VAL A N 1
ATOM 750 C CA . VAL A 1 96 ? 2.359 -0.705 4.573 1.00 98.19 96 VAL A CA 1
ATOM 751 C C . VAL A 1 96 ? 2.250 0.131 3.301 1.00 98.19 96 VAL A C 1
ATOM 753 O O . VAL A 1 96 ? 3.051 -0.041 2.386 1.00 98.19 96 VAL A O 1
ATOM 756 N N . LEU A 1 97 ? 1.323 1.093 3.275 1.00 98.25 97 LEU A N 1
ATOM 757 C CA . LEU A 1 97 ? 1.091 1.952 2.112 1.00 98.25 97 LEU A CA 1
ATOM 758 C C . LEU A 1 97 ? 2.317 2.798 1.756 1.00 98.25 97 LEU A C 1
ATOM 760 O O . LEU A 1 97 ? 2.575 3.042 0.586 1.00 98.25 97 LEU A O 1
ATOM 764 N N . GLN A 1 98 ? 3.102 3.238 2.741 1.00 98.56 98 GLN A N 1
ATOM 765 C CA . GLN A 1 98 ? 4.359 3.946 2.495 1.00 98.56 98 GLN A CA 1
ATOM 766 C C . GLN A 1 98 ? 5.413 3.045 1.844 1.00 98.56 98 GLN A C 1
ATOM 768 O O . GLN A 1 98 ? 6.222 3.532 1.057 1.00 98.56 98 GLN A O 1
ATOM 773 N N . SER A 1 99 ? 5.431 1.751 2.171 1.00 98.31 99 SER A N 1
ATOM 774 C CA . SER A 1 99 ? 6.292 0.780 1.489 1.00 98.31 99 SER A CA 1
ATOM 775 C C . SER A 1 99 ? 5.851 0.576 0.041 1.00 98.31 99 SER A C 1
ATOM 777 O O . SER A 1 99 ? 6.683 0.679 -0.860 1.00 98.31 99 SER A O 1
ATOM 779 N N . ASP A 1 100 ? 4.547 0.409 -0.194 1.00 98.31 100 ASP A N 1
ATOM 780 C CA . ASP A 1 100 ? 3.983 0.318 -1.544 1.00 98.31 100 ASP A CA 1
ATOM 781 C C . ASP A 1 100 ? 4.263 1.583 -2.361 1.00 98.31 100 ASP A C 1
ATOM 783 O O . ASP A 1 100 ? 4.682 1.504 -3.514 1.00 98.31 100 ASP A O 1
ATOM 787 N N . LEU A 1 101 ? 4.108 2.761 -1.753 1.00 98.56 101 LEU A N 1
ATOM 788 C CA . LEU A 1 101 ? 4.373 4.037 -2.407 1.00 98.56 101 LEU A CA 1
ATOM 789 C C . LEU A 1 101 ? 5.830 4.134 -2.872 1.00 98.56 101 LEU A C 1
ATOM 791 O O . LEU A 1 101 ? 6.063 4.459 -4.033 1.00 98.56 101 LEU A O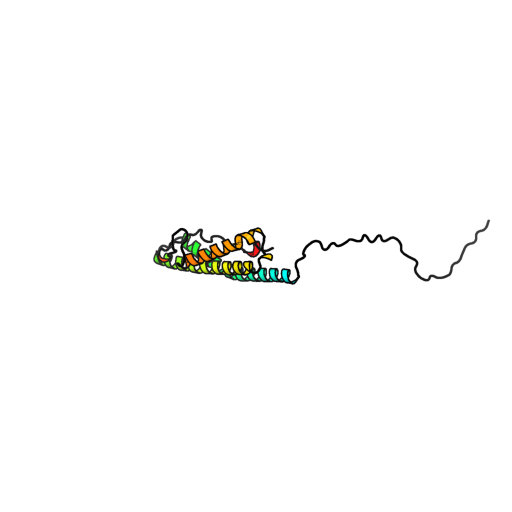 1
ATOM 795 N N . ARG A 1 102 ? 6.799 3.777 -2.015 1.00 98.81 102 ARG A N 1
ATOM 796 C CA . ARG A 1 102 ? 8.223 3.736 -2.395 1.00 98.81 102 ARG A CA 1
ATOM 797 C C . ARG A 1 102 ? 8.478 2.767 -3.546 1.00 98.81 102 ARG A C 1
ATOM 799 O O . ARG A 1 102 ? 9.245 3.084 -4.451 1.00 98.81 102 ARG A O 1
ATOM 806 N N . ILE A 1 103 ? 7.822 1.605 -3.538 1.00 98.75 103 ILE A N 1
ATOM 807 C CA . ILE A 1 103 ? 7.882 0.651 -4.652 1.00 98.75 103 ILE A CA 1
ATOM 808 C C . ILE A 1 103 ? 7.365 1.298 -5.939 1.00 98.75 103 ILE A C 1
ATOM 810 O O . ILE A 1 103 ? 8.036 1.229 -6.967 1.00 98.75 103 ILE A O 1
ATOM 814 N N . TYR A 1 104 ? 6.199 1.940 -5.904 1.00 98.62 104 TYR A N 1
ATOM 815 C CA . TYR A 1 104 ? 5.599 2.541 -7.093 1.00 98.62 104 TYR A CA 1
ATOM 816 C C . TYR A 1 104 ? 6.400 3.735 -7.623 1.00 98.62 104 TYR A C 1
ATOM 818 O O . TYR A 1 104 ? 6.526 3.895 -8.838 1.00 98.62 104 TYR A O 1
ATOM 826 N N . GLU A 1 105 ? 6.985 4.539 -6.739 1.00 98.50 105 GLU A N 1
ATOM 827 C CA . GLU A 1 105 ? 7.905 5.617 -7.104 1.00 98.50 105 GLU A CA 1
ATOM 828 C C . GLU A 1 105 ? 9.158 5.066 -7.800 1.00 98.50 105 GLU A C 1
ATOM 830 O O . GLU A 1 105 ? 9.507 5.529 -8.887 1.00 98.50 105 GLU A O 1
ATOM 835 N N . GLU A 1 106 ? 9.779 4.014 -7.256 1.00 98.56 106 GLU A N 1
ATOM 836 C CA . GLU A 1 106 ? 10.953 3.381 -7.869 1.00 98.56 106 GLU A CA 1
ATOM 837 C C . GLU A 1 106 ? 10.613 2.721 -9.217 1.00 98.56 106 GLU A C 1
ATOM 839 O O . GLU A 1 106 ? 11.362 2.822 -10.195 1.00 98.56 106 GLU A O 1
ATOM 844 N N . MET A 1 107 ? 9.438 2.094 -9.314 1.00 98.44 107 MET A N 1
ATOM 845 C CA . MET A 1 107 ? 8.907 1.548 -10.564 1.00 98.44 107 MET A CA 1
ATOM 846 C C . MET A 1 107 ? 8.684 2.635 -11.623 1.00 98.44 107 MET A C 1
ATOM 848 O O . MET A 1 107 ? 8.879 2.376 -12.813 1.00 98.44 107 MET A O 1
ATOM 852 N N . ALA A 1 108 ? 8.303 3.853 -11.226 1.00 97.81 108 ALA A N 1
ATOM 853 C CA . ALA A 1 108 ? 8.098 4.962 -12.157 1.00 97.81 108 ALA A CA 1
ATOM 854 C C . ALA A 1 108 ? 9.414 5.423 -12.795 1.00 97.81 108 ALA A C 1
ATOM 856 O O . ALA A 1 108 ? 9.432 5.752 -13.987 1.00 97.81 108 ALA A O 1
ATOM 857 N N . LEU A 1 109 ? 10.513 5.375 -12.034 1.00 97.44 109 LEU A N 1
ATOM 858 C CA . LEU A 1 109 ? 11.867 5.631 -12.533 1.00 97.44 109 LEU A CA 1
ATOM 859 C C . LEU A 1 109 ? 12.326 4.549 -13.525 1.00 97.44 109 LEU A C 1
ATOM 861 O O . LEU A 1 109 ? 13.024 4.853 -14.489 1.00 97.44 109 LEU A O 1
ATOM 865 N N . HIS A 1 110 ? 11.860 3.311 -13.343 1.00 97.25 110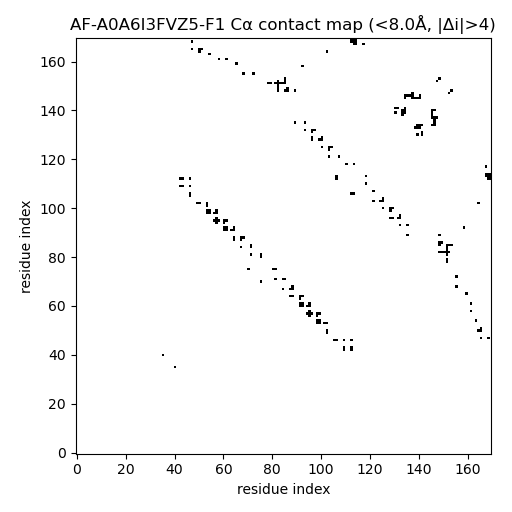 HIS A N 1
ATOM 866 C CA . HIS A 1 110 ? 12.261 2.131 -14.116 1.00 97.25 110 HIS A CA 1
ATOM 867 C C . HIS A 1 110 ? 11.115 1.565 -14.972 1.00 97.25 110 HIS A C 1
ATOM 869 O O . HIS A 1 110 ? 10.908 0.352 -15.074 1.00 97.25 110 HIS A O 1
ATOM 875 N N . ASN A 1 111 ? 10.348 2.448 -15.618 1.00 95.25 111 ASN A N 1
ATOM 876 C CA . ASN A 1 111 ? 9.091 2.084 -16.281 1.00 95.25 111 ASN A CA 1
ATOM 877 C C . ASN A 1 111 ? 9.232 1.065 -17.437 1.00 95.25 111 ASN A C 1
ATOM 879 O O . ASN A 1 111 ? 8.238 0.476 -17.873 1.00 95.25 111 ASN A O 1
ATOM 883 N N . ASP A 1 112 ? 10.440 0.869 -17.967 1.00 94.50 112 ASP A N 1
ATOM 884 C CA . ASP A 1 112 ? 10.725 -0.091 -19.032 1.00 94.50 112 ASP A CA 1
ATOM 885 C C . ASP A 1 112 ? 10.859 -1.525 -18.510 1.00 94.50 112 ASP A C 1
ATOM 887 O O . ASP A 1 112 ? 10.725 -2.468 -19.292 1.00 94.50 112 ASP A O 1
ATOM 891 N N . CYS A 1 113 ? 11.002 -1.705 -17.197 1.00 96.81 113 CYS A N 1
ATOM 892 C CA . CYS A 1 113 ? 11.008 -3.002 -16.525 1.00 96.81 113 CYS A CA 1
ATOM 893 C C . CYS A 1 113 ? 9.598 -3.519 -16.189 1.00 96.81 113 CYS A C 1
ATOM 895 O O . CYS A 1 113 ? 9.457 -4.648 -15.726 1.00 96.81 113 CYS A O 1
ATOM 897 N N . LEU A 1 114 ? 8.552 -2.718 -16.428 1.00 97.81 114 LEU A N 1
ATOM 898 C CA . LEU A 1 114 ? 7.174 -3.023 -16.031 1.00 97.81 114 LEU A CA 1
ATOM 899 C C . LEU A 1 114 ? 6.352 -3.645 -17.159 1.00 97.81 114 LEU A C 1
ATOM 901 O O . LEU A 1 114 ? 6.524 -3.316 -18.337 1.00 97.81 114 LEU A O 1
ATOM 905 N N . LEU A 1 115 ? 5.376 -4.475 -16.796 1.00 97.62 115 LEU A N 1
ATOM 906 C CA . LEU A 1 115 ? 4.366 -4.968 -17.727 1.00 97.62 115 LEU A CA 1
ATOM 907 C C . LEU A 1 115 ? 3.557 -3.798 -18.330 1.00 97.62 115 LEU A C 1
ATOM 909 O O . LEU A 1 115 ? 3.193 -2.862 -17.608 1.00 97.62 115 LEU A O 1
ATOM 913 N N . PRO A 1 116 ? 3.218 -3.840 -19.638 1.00 96.25 116 PRO A N 1
ATOM 914 C CA . PRO A 1 116 ? 2.575 -2.717 -20.326 1.00 96.25 116 PRO A CA 1
ATOM 915 C C . PRO A 1 116 ? 1.269 -2.231 -19.692 1.00 96.25 116 PRO A C 1
ATOM 917 O O . PRO A 1 116 ? 0.973 -1.039 -19.746 1.00 96.25 116 PRO A O 1
ATOM 920 N N . ASP A 1 117 ? 0.481 -3.133 -19.108 1.00 96.44 117 ASP A N 1
ATOM 921 C CA . ASP A 1 117 ? -0.806 -2.770 -18.513 1.00 96.44 117 ASP A CA 1
ATOM 922 C C . ASP A 1 117 ? -0.656 -2.108 -17.149 1.00 96.44 117 ASP A C 1
ATOM 924 O O . ASP A 1 117 ? -1.401 -1.173 -16.852 1.00 96.44 117 ASP A O 1
ATOM 928 N N . PHE A 1 118 ? 0.336 -2.515 -16.355 1.00 97.44 118 PHE A N 1
A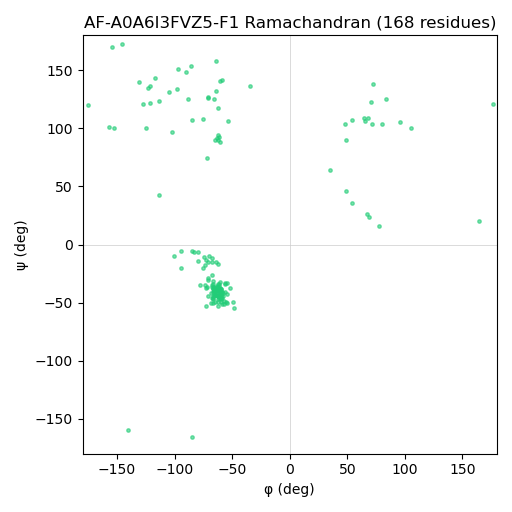TOM 929 C CA . PHE A 1 118 ? 0.621 -1.850 -15.087 1.00 97.44 118 PHE A CA 1
ATOM 930 C C . PHE A 1 118 ? 1.265 -0.481 -15.306 1.00 97.44 118 PHE A C 1
ATOM 932 O O . PHE A 1 118 ? 0.880 0.485 -14.659 1.00 97.44 118 PHE A O 1
ATOM 939 N N . LYS A 1 119 ? 2.146 -0.343 -16.308 1.00 97.12 119 LYS A N 1
ATOM 940 C CA . LYS A 1 119 ? 2.745 0.951 -16.687 1.00 97.12 119 LYS A CA 1
ATOM 941 C C . LYS A 1 119 ? 1.696 2.047 -16.927 1.00 97.12 119 LYS A C 1
ATOM 943 O O . LYS A 1 119 ? 1.917 3.194 -16.555 1.00 97.12 119 LYS A O 1
ATOM 948 N N . LYS A 1 120 ? 0.548 1.702 -17.524 1.00 97.19 120 LYS A N 1
ATOM 949 C CA . LYS A 1 120 ? -0.569 2.641 -17.763 1.00 97.19 120 LYS A CA 1
ATOM 950 C C . LYS A 1 120 ? -1.302 3.040 -16.479 1.00 97.19 120 LYS A C 1
ATOM 952 O O . LYS A 1 120 ? -1.888 4.113 -16.431 1.00 97.19 120 LYS A O 1
ATOM 957 N N . GLN A 1 121 ? -1.303 2.162 -15.481 1.00 97.44 121 GLN A N 1
ATOM 958 C CA . GLN A 1 121 ? -2.029 2.330 -14.221 1.00 97.44 121 GLN A CA 1
ATOM 959 C C . GLN A 1 121 ? -1.161 2.934 -13.118 1.00 97.44 121 GLN A C 1
ATOM 961 O O . GLN A 1 121 ? -1.711 3.500 -12.180 1.00 97.44 121 GLN A O 1
ATOM 966 N N . LEU A 1 122 ? 0.169 2.862 -13.247 1.00 97.88 122 LEU A N 1
ATOM 967 C CA . LEU A 1 122 ? 1.124 3.228 -12.203 1.00 97.88 122 LEU A CA 1
ATOM 968 C C . LEU A 1 122 ? 0.834 4.597 -11.583 1.00 97.88 122 LEU A C 1
ATOM 970 O O . LEU A 1 122 ? 0.710 4.692 -10.374 1.00 97.88 122 LEU A O 1
ATOM 974 N N . ALA A 1 123 ? 0.626 5.633 -12.401 1.00 98.12 123 ALA A N 1
ATOM 975 C CA . ALA A 1 123 ? 0.332 6.973 -11.893 1.00 98.12 123 ALA A CA 1
ATOM 976 C C . ALA A 1 123 ? -0.962 7.034 -11.056 1.00 98.12 123 ALA A C 1
ATOM 978 O O . ALA A 1 123 ? -1.003 7.739 -10.048 1.00 98.12 123 ALA A O 1
ATOM 979 N N . SER A 1 124 ? -2.001 6.287 -11.451 1.00 98.12 124 SER A N 1
ATOM 980 C CA . SER A 1 124 ? -3.243 6.190 -10.673 1.00 98.12 124 SER A CA 1
ATOM 981 C C . SER A 1 124 ? -2.978 5.473 -9.360 1.00 98.12 124 SER A C 1
ATOM 983 O O . SER A 1 124 ? -3.272 6.024 -8.312 1.00 98.12 124 SER A O 1
ATOM 985 N N . VAL A 1 125 ? -2.334 4.304 -9.407 1.00 97.50 125 VAL A N 1
ATOM 986 C CA . VAL A 1 125 ? -2.045 3.493 -8.216 1.00 97.50 125 VAL A CA 1
ATOM 987 C C . VAL A 1 125 ? -1.181 4.267 -7.212 1.00 97.50 125 VAL A C 1
ATOM 989 O O . VAL A 1 125 ? -1.494 4.282 -6.025 1.00 97.50 125 VAL A O 1
ATOM 992 N N . THR A 1 126 ? -0.150 4.984 -7.670 1.00 98.38 126 THR A N 1
ATOM 993 C CA . THR A 1 126 ? 0.655 5.891 -6.833 1.00 98.38 126 THR A CA 1
ATOM 994 C C . THR A 1 126 ? -0.211 6.978 -6.188 1.00 98.38 126 THR A C 1
ATOM 996 O O . THR A 1 126 ? -0.115 7.209 -4.984 1.00 98.38 126 THR A O 1
ATOM 999 N N . THR A 1 127 ? -1.092 7.617 -6.963 1.00 98.25 127 THR A N 1
ATOM 1000 C CA . THR A 1 127 ? -1.987 8.679 -6.467 1.00 98.25 127 THR A CA 1
ATOM 1001 C C . THR A 1 127 ? -2.996 8.149 -5.450 1.00 98.25 127 THR A C 1
ATOM 1003 O O . THR A 1 127 ? -3.204 8.767 -4.407 1.00 98.25 127 THR A O 1
ATOM 1006 N N . ASP A 1 128 ? -3.599 6.994 -5.723 1.00 97.19 128 ASP A N 1
ATOM 1007 C CA . ASP A 1 128 ? -4.584 6.347 -4.857 1.00 97.19 128 ASP A CA 1
ATOM 1008 C C . ASP A 1 128 ? -3.935 5.899 -3.536 1.00 97.19 128 ASP A C 1
ATOM 1010 O O . ASP A 1 128 ? -4.520 6.054 -2.460 1.00 97.19 128 ASP A O 1
ATOM 1014 N N . THR A 1 129 ? -2.686 5.425 -3.599 1.00 97.94 129 THR A N 1
ATOM 1015 C CA . THR A 1 129 ? -1.878 5.062 -2.424 1.00 97.94 129 THR A CA 1
ATOM 1016 C C . THR A 1 129 ? -1.571 6.288 -1.568 1.00 97.94 129 THR A C 1
ATOM 1018 O O . THR A 1 129 ? -1.840 6.273 -0.366 1.00 97.94 129 THR A O 1
ATOM 1021 N N . GLN A 1 130 ? -1.086 7.380 -2.172 1.00 98.44 130 GLN A N 1
ATOM 1022 C CA . GLN A 1 130 ? -0.838 8.634 -1.454 1.00 98.44 130 GLN A CA 1
ATOM 1023 C C . GLN A 1 130 ? -2.127 9.196 -0.839 1.00 98.44 130 GLN A C 1
ATOM 1025 O O . GLN A 1 130 ? -2.147 9.549 0.335 1.00 98.44 130 GLN A O 1
ATOM 1030 N N . THR A 1 131 ? -3.228 9.200 -1.593 1.00 97.94 131 THR A N 1
ATOM 1031 C CA . THR A 1 131 ? -4.539 9.660 -1.106 1.00 97.94 131 THR A CA 1
ATOM 1032 C C . THR A 1 131 ? -5.011 8.832 0.091 1.00 97.94 131 THR A C 1
ATOM 1034 O O . THR A 1 131 ? -5.560 9.375 1.050 1.00 97.94 131 THR A O 1
ATOM 1037 N N . SER A 1 132 ? -4.767 7.520 0.072 1.00 97.56 132 SER A N 1
ATOM 1038 C CA . SER A 1 132 ? -5.084 6.628 1.192 1.00 97.56 132 SER A CA 1
ATOM 1039 C C . SER A 1 132 ? -4.244 6.939 2.435 1.00 97.56 132 SER A C 1
ATOM 1041 O O . SER A 1 132 ? -4.775 6.943 3.546 1.00 97.56 132 SER A O 1
ATOM 1043 N N . ILE A 1 133 ? -2.955 7.250 2.262 1.00 98.25 133 ILE A N 1
ATOM 1044 C CA . ILE A 1 133 ? -2.077 7.705 3.351 1.00 98.25 133 ILE A CA 1
ATOM 1045 C C . ILE A 1 133 ? -2.588 9.032 3.927 1.00 98.25 133 ILE A C 1
ATOM 1047 O O . ILE A 1 133 ? -2.770 9.141 5.141 1.00 98.25 133 ILE A O 1
ATOM 1051 N N . ASP A 1 134 ? -2.875 10.015 3.073 1.00 98.19 134 ASP A N 1
ATOM 1052 C CA . ASP A 1 134 ? -3.345 11.341 3.484 1.00 98.19 134 ASP A CA 1
ATOM 1053 C C . ASP A 1 134 ? -4.677 11.253 4.237 1.00 98.19 134 ASP A C 1
ATOM 1055 O O . ASP A 1 134 ? -4.861 11.910 5.265 1.00 98.19 134 ASP A O 1
ATOM 1059 N N . PHE A 1 135 ? -5.590 10.391 3.779 1.00 97.69 135 PHE A N 1
ATOM 1060 C CA . PHE A 1 135 ? -6.833 10.088 4.482 1.00 97.69 135 PHE A CA 1
ATOM 1061 C C . PHE A 1 135 ? -6.568 9.564 5.896 1.00 97.69 135 PHE A C 1
ATOM 1063 O O . PHE A 1 135 ? -7.103 10.119 6.854 1.00 97.69 135 PHE A O 1
ATOM 1070 N N . LEU A 1 136 ? -5.709 8.550 6.057 1.00 97.44 136 LEU A N 1
ATOM 1071 C CA . LEU A 1 136 ? -5.399 7.963 7.368 1.00 97.44 136 LEU A CA 1
ATOM 1072 C C . LEU A 1 136 ? -4.641 8.922 8.302 1.00 97.44 136 LEU A C 1
ATOM 1074 O O . LEU A 1 136 ? -4.756 8.811 9.524 1.00 97.44 136 LEU A O 1
ATOM 1078 N N . LEU A 1 137 ? -3.902 9.885 7.749 1.00 96.88 137 LEU A N 1
ATOM 1079 C CA . LEU A 1 137 ? -3.256 10.962 8.504 1.00 96.88 137 LEU A CA 1
ATOM 1080 C C . LEU A 1 137 ? -4.218 12.100 8.888 1.00 96.88 137 LEU A C 1
ATOM 1082 O O . LEU A 1 137 ? -3.813 13.012 9.613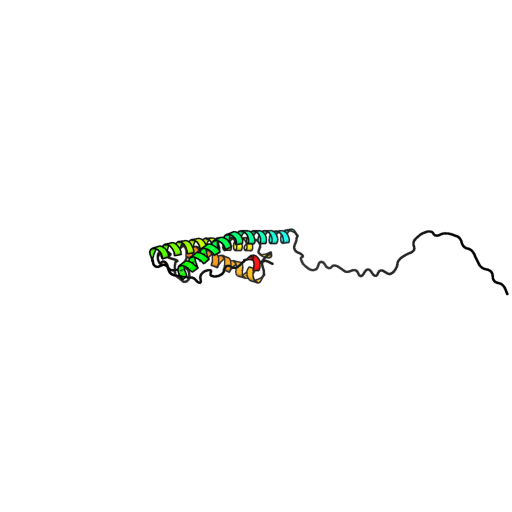 1.00 96.88 137 LEU A O 1
ATOM 1086 N N . GLY A 1 138 ? -5.469 12.075 8.415 1.00 94.56 138 GLY A N 1
ATOM 1087 C CA . GLY A 1 138 ? -6.427 13.171 8.589 1.00 94.56 138 GLY A CA 1
ATOM 1088 C C . GLY A 1 138 ? -6.056 14.429 7.795 1.00 94.56 138 GLY A C 1
ATOM 1089 O O . GLY A 1 138 ? -6.431 15.534 8.178 1.00 94.56 138 GLY A O 1
ATOM 1090 N N . GLN A 1 139 ? -5.276 14.269 6.724 1.00 95.62 139 GLN A N 1
ATOM 1091 C CA . GLN A 1 139 ? -4.812 15.335 5.828 1.00 95.62 139 GLN A CA 1
ATOM 1092 C C . GLN A 1 139 ? -5.628 15.405 4.528 1.00 95.62 139 GLN A C 1
ATOM 1094 O O . GLN A 1 139 ? -5.502 16.372 3.779 1.00 95.62 139 GLN A O 1
ATOM 1099 N N . GLY A 1 140 ? -6.479 14.408 4.275 1.00 93.75 140 GLY A N 1
ATOM 1100 C CA . GLY A 1 140 ? -7.351 14.330 3.110 1.00 93.75 140 GLY A CA 1
ATOM 1101 C C . GLY A 1 140 ? -8.690 13.660 3.412 1.00 93.75 140 GLY A C 1
ATOM 1102 O O . GLY A 1 140 ? -8.917 13.108 4.491 1.00 93.75 140 GLY A O 1
ATOM 1103 N N . GLU A 1 141 ? -9.583 13.708 2.427 1.00 94.25 141 GLU A N 1
ATOM 1104 C CA . GLU A 1 141 ? -10.911 13.102 2.484 1.00 94.25 141 GLU A CA 1
ATOM 1105 C C . GLU A 1 141 ? -11.056 12.019 1.416 1.00 94.25 141 GLU A C 1
ATOM 1107 O O . GLU A 1 141 ? -10.618 12.191 0.279 1.00 94.25 141 GLU A O 1
ATOM 1112 N N . ILE A 1 142 ? -11.758 10.938 1.755 1.00 90.44 142 ILE A N 1
ATOM 1113 C CA . ILE A 1 142 ? -12.243 9.954 0.783 1.00 90.44 142 ILE A CA 1
ATOM 1114 C C . ILE A 1 142 ? -13.764 10.030 0.787 1.00 90.44 142 ILE A C 1
ATOM 1116 O O . ILE A 1 142 ? -14.407 9.919 1.830 1.00 90.44 142 ILE A O 1
ATOM 1120 N N . SER A 1 143 ? -14.349 10.280 -0.388 1.00 89.44 143 SER A N 1
ATOM 1121 C CA . SER A 1 143 ? -15.804 10.424 -0.561 1.00 89.44 143 SER A CA 1
ATOM 1122 C C . SER A 1 143 ? -16.450 11.466 0.374 1.00 89.44 143 SER A C 1
ATOM 1124 O O . SER A 1 143 ? -17.581 11.284 0.824 1.00 89.44 143 SER A O 1
ATOM 1126 N N . GLY A 1 144 ? -15.740 12.564 0.662 1.00 90.88 144 GLY A N 1
ATOM 1127 C CA . GLY A 1 144 ? -16.221 13.655 1.521 1.00 90.88 144 GLY A CA 1
ATOM 1128 C C . GLY A 1 144 ? -16.174 13.353 3.023 1.00 90.88 144 GLY A C 1
ATOM 1129 O O . GLY A 1 144 ? -16.856 14.016 3.803 1.00 90.88 144 GLY A O 1
ATOM 1130 N N . GLN A 1 145 ? -15.438 12.317 3.434 1.00 91.56 145 GLN A N 1
ATOM 1131 C CA . GLN A 1 145 ? -15.244 11.956 4.836 1.00 91.56 145 GLN A CA 1
ATOM 1132 C C . GLN A 1 145 ? -13.759 11.980 5.186 1.00 91.56 145 GLN A C 1
ATOM 1134 O O . GLN A 1 145 ? -12.933 11.459 4.438 1.00 91.56 145 GLN A O 1
ATOM 1139 N N . MET A 1 146 ? -13.432 12.554 6.344 1.00 94.06 146 MET A N 1
ATOM 1140 C CA . MET A 1 146 ? -12.109 12.439 6.959 1.00 94.06 146 MET A CA 1
ATOM 1141 C C . MET A 1 146 ? -12.060 11.227 7.884 1.00 94.06 146 MET A C 1
ATOM 1143 O O . MET A 1 146 ? -13.052 10.878 8.531 1.00 94.06 146 MET A O 1
ATOM 1147 N N . PHE A 1 147 ? -10.886 10.618 7.994 1.00 96.19 147 PHE A N 1
ATOM 1148 C CA . PHE A 1 147 ? -10.647 9.589 8.990 1.00 96.19 147 PHE A CA 1
ATOM 1149 C C . PHE A 1 147 ? -10.590 10.202 10.397 1.00 96.19 147 PHE A C 1
ATOM 1151 O O . PHE A 1 147 ? -9.801 11.109 10.661 1.00 96.19 147 PHE A O 1
ATOM 1158 N N . ASP A 1 148 ? -11.396 9.678 11.322 1.00 95.81 148 ASP A N 1
ATOM 1159 C CA . ASP A 1 148 ? -11.317 10.018 12.745 1.00 95.81 148 ASP A CA 1
ATOM 1160 C C . ASP A 1 148 ? -11.148 8.745 13.589 1.00 95.81 148 ASP A C 1
ATOM 1162 O O . ASP A 1 148 ? -12.130 8.060 13.910 1.00 95.81 148 ASP A O 1
ATOM 1166 N N . PRO A 1 149 ? -9.915 8.423 14.023 1.00 94.56 149 PRO A N 1
ATOM 1167 C CA . PRO A 1 149 ? -9.669 7.217 14.802 1.00 94.56 149 PRO A CA 1
ATOM 1168 C C . PRO A 1 149 ? -10.306 7.268 16.199 1.00 94.56 149 PRO A C 1
ATOM 1170 O O . PRO A 1 149 ? -10.435 6.233 16.856 1.00 94.56 149 PRO A O 1
ATOM 1173 N N . ASN A 1 150 ? -10.734 8.441 16.686 1.00 95.88 150 ASN A N 1
ATOM 1174 C CA . ASN A 1 150 ? -11.379 8.571 17.998 1.00 95.88 150 ASN A CA 1
ATOM 1175 C C . ASN A 1 150 ? -12.823 8.057 18.006 1.00 95.88 150 ASN A C 1
ATOM 1177 O O . ASN A 1 150 ? -13.399 7.861 19.079 1.00 95.88 150 ASN A O 1
ATOM 1181 N N . GLN A 1 151 ? -13.396 7.778 16.834 1.00 94.25 151 GLN A N 1
ATOM 1182 C CA . GLN A 1 151 ? -14.688 7.104 16.733 1.00 94.25 151 GLN A CA 1
ATOM 1183 C C . GLN A 1 151 ? -14.570 5.603 17.022 1.00 94.25 151 GLN A C 1
ATOM 1185 O O . GLN A 1 151 ? -15.561 4.976 17.394 1.00 94.25 151 GLN A O 1
ATOM 1190 N N . GLY A 1 152 ? -13.362 5.030 16.918 1.00 94.31 152 GLY A N 1
ATOM 1191 C CA . GLY A 1 152 ? -13.142 3.590 17.072 1.00 94.31 152 GLY A CA 1
ATOM 1192 C C . GLY A 1 152 ? -13.787 2.772 15.949 1.00 94.31 152 GLY A C 1
ATOM 1193 O O . GLY A 1 152 ? -14.146 1.613 16.159 1.00 94.31 152 GLY A O 1
ATOM 1194 N N . ILE A 1 153 ? -13.962 3.377 14.774 1.00 93.69 153 ILE A N 1
ATOM 1195 C CA . ILE A 1 153 ? -14.536 2.745 13.587 1.00 93.69 153 ILE A CA 1
ATOM 1196 C C . ILE A 1 153 ? -13.402 2.443 12.610 1.00 93.69 153 ILE A C 1
ATOM 1198 O O . ILE A 1 153 ? -12.578 3.311 12.330 1.00 93.69 153 ILE A O 1
ATOM 1202 N N . TRP A 1 154 ? -13.370 1.215 12.099 1.00 95.69 154 TRP A N 1
ATOM 1203 C CA . TRP A 1 154 ? -12.453 0.792 11.048 1.00 95.69 154 TRP A CA 1
ATOM 1204 C C . TRP A 1 154 ? -13.223 0.060 9.947 1.00 95.69 154 TRP A C 1
ATOM 1206 O O . TRP A 1 154 ? -14.121 -0.729 10.240 1.00 95.69 154 TRP A O 1
ATOM 1216 N N . ASN A 1 155 ? -12.871 0.313 8.685 1.00 93.75 155 ASN A N 1
ATOM 1217 C CA . ASN A 1 155 ? -13.373 -0.460 7.552 1.00 93.75 155 ASN A CA 1
ATOM 1218 C C . ASN A 1 155 ? -12.497 -1.705 7.380 1.00 93.75 155 ASN A C 1
ATOM 1220 O O . ASN A 1 155 ? -11.365 -1.597 6.922 1.00 93.75 155 ASN A O 1
ATOM 1224 N N . THR A 1 156 ? -13.004 -2.884 7.731 1.00 93.00 156 THR A N 1
ATOM 1225 C CA . THR A 1 156 ? -12.202 -4.118 7.721 1.00 93.00 156 THR A CA 1
ATOM 1226 C C . THR A 1 156 ? -11.905 -4.646 6.319 1.00 93.00 156 THR A C 1
ATOM 1228 O O . THR A 1 156 ? -10.995 -5.450 6.165 1.00 93.00 156 THR A O 1
ATOM 1231 N N . ALA A 1 157 ? -12.596 -4.134 5.296 1.00 91.38 157 ALA A N 1
ATOM 1232 C CA . ALA A 1 157 ? -12.275 -4.388 3.892 1.00 91.38 157 ALA A CA 1
ATOM 1233 C C . ALA A 1 157 ? -11.171 -3.464 3.343 1.00 91.38 157 ALA A C 1
ATOM 1235 O O . ALA A 1 157 ? -10.757 -3.608 2.196 1.00 91.38 157 ALA A O 1
ATOM 1236 N N . PHE A 1 158 ? -10.716 -2.472 4.114 1.00 92.06 158 PHE A N 1
ATOM 1237 C CA . PHE A 1 158 ? -9.567 -1.664 3.716 1.00 92.06 158 PHE A CA 1
ATOM 1238 C C . PHE A 1 158 ? -8.326 -2.560 3.687 1.00 92.06 158 PHE A C 1
ATOM 1240 O O . PHE A 1 158 ? -8.043 -3.181 4.696 1.00 92.06 158 PHE A O 1
ATOM 1247 N N . TYR A 1 159 ? -7.594 -2.623 2.572 1.00 86.38 159 TYR A N 1
ATOM 1248 C CA . TYR A 1 159 ? -6.317 -3.351 2.461 1.00 86.38 159 TYR A CA 1
ATOM 1249 C C . TYR A 1 159 ? -6.369 -4.803 3.015 1.00 86.38 159 TYR A C 1
ATOM 1251 O O . TYR A 1 159 ? -5.510 -5.259 3.774 1.00 86.38 159 TYR A O 1
ATOM 1259 N N . ASP A 1 160 ? -7.412 -5.553 2.660 1.00 88.56 160 ASP A N 1
ATOM 1260 C CA . ASP A 1 160 ? -7.651 -6.916 3.157 1.00 88.56 160 ASP A CA 1
ATOM 1261 C C . ASP A 1 160 ? -6.709 -7.975 2.550 1.00 88.56 160 ASP A C 1
ATOM 1263 O O . ASP A 1 160 ? -6.529 -9.052 3.125 1.00 88.56 160 ASP A O 1
ATOM 1267 N N . ALA A 1 161 ? -6.058 -7.650 1.432 1.00 90.75 161 ALA A N 1
ATOM 1268 C CA . ALA A 1 161 ? -5.095 -8.498 0.747 1.00 90.75 161 ALA A CA 1
ATOM 1269 C C . ALA A 1 161 ? -3.738 -7.805 0.583 1.00 90.75 161 ALA A C 1
ATOM 1271 O O . ALA A 1 161 ? -3.654 -6.661 0.143 1.00 90.75 161 ALA A O 1
ATOM 1272 N N . TYR A 1 162 ? -2.667 -8.543 0.884 1.00 92.06 162 TYR A N 1
ATOM 1273 C CA . TYR A 1 162 ? -1.312 -8.148 0.517 1.00 92.06 162 TYR A CA 1
ATOM 1274 C C . TYR A 1 162 ? -0.979 -8.666 -0.875 1.00 92.06 162 TYR A C 1
ATOM 1276 O O . TYR A 1 162 ? -1.065 -9.870 -1.139 1.00 92.06 162 TYR A O 1
ATOM 1284 N N . GLU A 1 163 ? -0.567 -7.767 -1.756 1.00 93.31 163 GLU A N 1
ATOM 1285 C CA . GLU A 1 163 ? -0.289 -8.093 -3.141 1.00 93.31 163 GLU A CA 1
ATOM 1286 C C . GLU A 1 163 ? 1.154 -7.758 -3.506 1.00 93.31 163 GLU A C 1
ATOM 1288 O O . GLU A 1 163 ? 1.581 -6.614 -3.412 1.00 93.31 163 GLU A O 1
ATOM 1293 N N . SER A 1 164 ? 1.903 -8.763 -3.964 1.00 96.12 164 SER A N 1
ATOM 1294 C CA . SER A 1 164 ? 3.283 -8.551 -4.398 1.00 96.12 164 SER A CA 1
ATOM 1295 C C . SER A 1 164 ? 3.325 -7.779 -5.717 1.00 96.12 164 SER A C 1
ATOM 1297 O O . SER A 1 164 ? 2.741 -8.193 -6.724 1.00 96.12 164 SER A O 1
ATOM 1299 N N . ALA A 1 165 ? 4.083 -6.691 -5.723 1.00 97.31 165 ALA A N 1
ATOM 1300 C CA . ALA A 1 165 ? 4.382 -5.859 -6.869 1.00 97.31 165 ALA A CA 1
ATOM 1301 C C . ALA A 1 165 ? 5.323 -6.553 -7.873 1.00 97.31 165 ALA A C 1
ATOM 1303 O O . ALA A 1 165 ? 5.380 -6.158 -9.039 1.00 97.31 165 ALA A O 1
ATOM 1304 N N . ILE A 1 166 ? 5.995 -7.646 -7.486 1.00 97.56 166 ILE A N 1
ATOM 1305 C CA . ILE A 1 166 ? 6.804 -8.476 -8.401 1.00 97.56 166 ILE A CA 1
ATOM 1306 C C . ILE A 1 166 ? 5.998 -8.947 -9.611 1.00 97.56 166 ILE A C 1
ATOM 1308 O O . ILE A 1 166 ? 6.547 -9.049 -10.708 1.00 97.56 166 ILE A O 1
ATOM 1312 N N . LYS A 1 167 ? 4.690 -9.188 -9.452 1.00 97.19 167 LYS A N 1
ATOM 1313 C CA . LYS A 1 167 ? 3.824 -9.624 -10.558 1.00 97.19 167 LYS A CA 1
ATOM 1314 C C . LYS A 1 167 ? 3.689 -8.584 -11.679 1.00 97.19 167 LYS A C 1
ATOM 1316 O O . LYS A 1 167 ? 3.193 -8.919 -12.750 1.00 97.19 167 LYS A O 1
ATOM 1321 N N . TYR A 1 168 ? 4.084 -7.336 -11.424 1.00 97.50 168 TYR A N 1
ATOM 1322 C CA . TYR A 1 168 ? 4.037 -6.232 -12.380 1.00 97.50 168 TYR A CA 1
ATOM 1323 C C . TYR A 1 168 ? 5.348 -6.014 -13.137 1.00 97.50 168 TYR A C 1
ATOM 1325 O O . TYR A 1 168 ? 5.389 -5.186 -14.050 1.00 97.50 168 TYR A O 1
ATOM 1333 N N . LEU A 1 169 ? 6.403 -6.748 -12.782 1.00 96.94 169 LEU A N 1
ATOM 1334 C CA . LEU A 1 169 ? 7.692 -6.716 -13.465 1.00 96.94 169 LEU A CA 1
ATOM 1335 C C . LEU A 1 169 ? 7.703 -7.677 -14.667 1.00 96.94 169 LEU A C 1
ATOM 1337 O O . LEU A 1 169 ? 6.949 -8.651 -14.704 1.00 96.94 169 LEU A O 1
ATOM 1341 N N . LYS A 1 170 ? 8.547 -7.379 -15.659 1.00 93.69 170 LYS A N 1
ATOM 1342 C CA . LYS A 1 170 ? 8.815 -8.238 -16.824 1.00 93.69 170 LYS A CA 1
ATOM 1343 C C . LYS A 1 170 ? 9.676 -9.457 -16.492 1.00 93.69 170 LYS A C 1
ATOM 1345 O O . LYS A 1 170 ? 10.498 -9.386 -15.550 1.00 93.69 170 LYS A O 1
#

Solvent-accessible surface area (backbone atoms only — not comparable to full-atom values): 10336 Å² total; per-residue (Å²): 135,82,90,83,87,88,85,89,89,82,78,88,81,83,84,88,83,79,92,85,83,77,82,72,74,77,76,74,78,67,89,74,70,87,75,77,50,75,64,59,53,45,53,42,52,51,50,51,52,50,44,55,55,42,46,57,53,21,52,56,32,42,53,52,24,52,54,46,47,53,53,57,73,72,58,65,99,40,70,70,59,34,20,54,48,36,46,51,32,47,54,28,48,41,53,23,42,52,34,52,41,53,43,47,54,54,44,63,78,44,50,86,39,35,33,74,72,49,57,75,40,44,69,55,54,42,49,55,40,51,50,52,42,31,17,69,71,53,74,35,62,59,96,88,40,63,56,55,46,85,74,41,66,76,69,76,75,60,82,72,69,90,77,74,68,71,79,43,46,110

pLDDT: mean 86.2, std 19.13, range [35.72, 98.81]

Sequence (170 aa):
MKSTKPIYWLLLPALLLLSAGSIWGTVHFYPGQNSPSASQVQECIDLKSFVLNEELIGSKKWSVYHSDVLKYETGLSNKNRTIVLVKLIASEAIEVLQSDLRIYEEMALHNDCLLPDFKKQLASVTTDTQTSIDFLLGQGEISGQMFDPNQGIWNTAFYDAYESAIKYLK

Foldseek 3Di:
DDDDDDDDDDDDDDDDDDDDDPPPPPPPPPVPDDDDDPVLVVLLVVLLVLLVVLCVQLVVLVVVLLVLLVVVVVDDPDLVVLLVSLLSNLVSLLRNLVSVLVSLVSCLVSVVQFDPVVSVCSVVSNVVSVQSNCQSVQNHDDPNDHDDSSRSDDDSPVCVDDDRPSVGGD